Protein AF-A0A4Q3FVB2-F1 (afdb_monomer)

Structure (mmCIF, N/CA/C/O backbone):
data_AF-A0A4Q3FVB2-F1
#
_entry.id   AF-A0A4Q3FVB2-F1
#
loop_
_atom_site.group_PDB
_atom_site.id
_atom_site.type_symbol
_atom_site.label_atom_id
_atom_site.label_alt_id
_atom_site.label_comp_id
_atom_site.label_asym_id
_atom_site.label_entity_id
_atom_site.label_seq_id
_atom_site.pdbx_PDB_ins_code
_atom_site.Cartn_x
_atom_site.Cartn_y
_atom_site.Cartn_z
_atom_site.occupancy
_atom_site.B_iso_or_equiv
_atom_site.auth_seq_id
_atom_site.auth_comp_id
_atom_site.auth_asym_id
_atom_site.auth_atom_id
_atom_site.pdbx_PDB_model_num
ATOM 1 N N . ARG A 1 1 ? -1.971 10.014 10.473 1.00 87.38 1 ARG A N 1
ATOM 2 C CA . ARG A 1 1 ? -1.182 8.862 9.950 1.00 87.38 1 ARG A CA 1
ATOM 3 C C . ARG A 1 1 ? -2.071 7.632 9.811 1.00 87.38 1 ARG A C 1
ATOM 5 O O . ARG A 1 1 ? -2.298 7.239 8.682 1.00 87.38 1 ARG A O 1
ATOM 12 N N . TYR A 1 2 ? -2.603 7.095 10.916 1.00 94.62 2 TYR A N 1
ATOM 13 C CA . TYR A 1 2 ? -3.485 5.915 10.933 1.00 94.62 2 TYR A CA 1
ATOM 14 C C . TYR A 1 2 ? -4.819 6.157 10.202 1.00 94.62 2 TYR A C 1
ATOM 16 O O . TYR A 1 2 ? -5.111 5.459 9.239 1.00 94.62 2 TYR A O 1
ATOM 24 N N . SER A 1 3 ? -5.511 7.254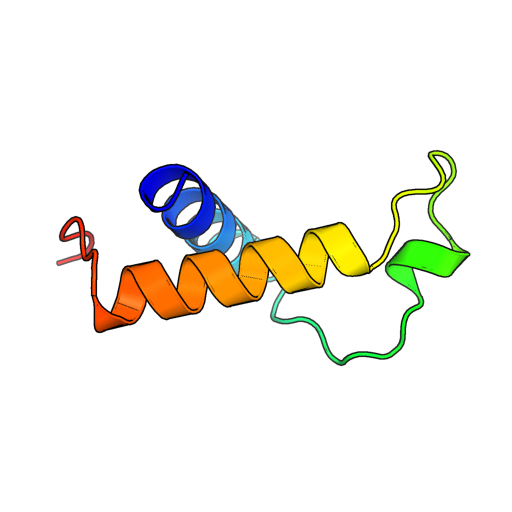 10.518 1.00 93.44 3 SER A N 1
ATOM 25 C CA . SER A 1 3 ? -6.712 7.699 9.790 1.00 93.44 3 SER A CA 1
ATOM 26 C C . SER A 1 3 ? -6.477 7.888 8.285 1.00 93.44 3 SER A C 1
ATOM 28 O O . SER A 1 3 ? -7.228 7.405 7.446 1.00 93.44 3 SER A O 1
ATOM 30 N N . ARG A 1 4 ? -5.349 8.511 7.915 1.00 94.56 4 ARG A N 1
ATOM 31 C CA . ARG A 1 4 ? -4.938 8.671 6.510 1.00 94.56 4 ARG A CA 1
ATOM 32 C C . ARG A 1 4 ? -4.826 7.328 5.779 1.00 94.56 4 ARG A C 1
ATOM 34 O O . ARG A 1 4 ? -5.268 7.251 4.641 1.00 94.56 4 ARG A O 1
ATOM 41 N N . VAL A 1 5 ? -4.200 6.308 6.375 1.00 95.25 5 VAL A N 1
ATOM 42 C CA . VAL A 1 5 ? -4.040 5.008 5.696 1.00 95.25 5 VAL A CA 1
ATOM 43 C C . VAL A 1 5 ? -5.340 4.209 5.652 1.00 95.25 5 VAL A C 1
ATOM 45 O O . VAL A 1 5 ? -5.552 3.508 4.673 1.00 95.25 5 VAL A O 1
ATOM 48 N N . GLN A 1 6 ? -6.235 4.365 6.633 1.00 94.00 6 GLN A N 1
ATOM 49 C CA . GLN A 1 6 ? -7.593 3.815 6.552 1.00 94.00 6 GLN A CA 1
ATOM 50 C C . GLN A 1 6 ? -8.357 4.423 5.368 1.00 94.00 6 GLN A C 1
ATOM 52 O O . GLN A 1 6 ? -8.877 3.681 4.543 1.00 94.00 6 GLN A O 1
ATOM 57 N N . ASN A 1 7 ? -8.322 5.753 5.217 1.00 95.00 7 ASN A N 1
ATOM 58 C CA . ASN A 1 7 ? -8.959 6.440 4.088 1.00 95.00 7 ASN A CA 1
ATOM 59 C C . ASN A 1 7 ? -8.334 6.057 2.740 1.00 95.00 7 ASN A C 1
ATOM 61 O O . ASN A 1 7 ? -9.044 5.915 1.750 1.00 95.00 7 ASN A O 1
ATOM 65 N N . MET A 1 8 ? -7.009 5.876 2.689 1.00 94.81 8 MET A N 1
ATOM 66 C CA . MET A 1 8 ? -6.346 5.391 1.475 1.00 94.81 8 MET A CA 1
ATOM 67 C C . MET A 1 8 ? -6.835 4.001 1.075 1.00 94.81 8 MET A C 1
ATOM 69 O O . MET A 1 8 ? -7.142 3.799 -0.092 1.00 94.81 8 MET A O 1
ATOM 73 N N . VAL A 1 9 ? -6.910 3.060 2.020 1.00 94.50 9 VAL A N 1
ATOM 74 C CA . VAL A 1 9 ? -7.361 1.692 1.726 1.00 94.50 9 VAL A CA 1
ATOM 75 C C . VAL A 1 9 ? -8.839 1.676 1.341 1.00 94.50 9 VAL A C 1
ATOM 77 O O . VAL A 1 9 ? -9.184 1.043 0.353 1.00 94.50 9 VAL A O 1
ATOM 80 N N . ALA A 1 10 ? -9.690 2.450 2.021 1.00 94.38 10 ALA A N 1
ATOM 81 C CA . ALA A 1 10 ? -11.097 2.585 1.641 1.00 94.38 10 ALA A CA 1
ATOM 82 C C . ALA A 1 10 ? -11.266 3.095 0.197 1.00 94.38 10 ALA A C 1
ATOM 84 O O . ALA A 1 10 ? -12.119 2.603 -0.540 1.00 94.38 10 ALA A O 1
ATOM 85 N N . GLN A 1 11 ? -10.424 4.044 -0.231 1.00 96.25 11 GLN A N 1
ATOM 86 C CA . GLN A 1 11 ? -10.412 4.504 -1.619 1.00 96.25 11 GLN A CA 1
ATOM 87 C C . GLN A 1 11 ? -9.877 3.434 -2.583 1.00 96.25 11 GLN A C 1
ATOM 89 O O . GLN A 1 11 ? -10.436 3.245 -3.655 1.00 96.25 11 GLN A O 1
ATOM 94 N N . MET A 1 12 ? -8.827 2.698 -2.210 1.00 95.25 12 MET A N 1
ATOM 95 C CA . MET A 1 12 ? -8.306 1.595 -3.029 1.00 95.25 12 MET A CA 1
ATOM 96 C C . MET A 1 12 ? -9.351 0.494 -3.243 1.00 95.25 12 MET A C 1
ATOM 98 O O . MET A 1 12 ? -9.438 -0.054 -4.341 1.00 95.25 12 MET A O 1
ATOM 102 N N . ASP A 1 13 ? -10.141 0.181 -2.215 1.00 94.81 13 ASP A N 1
ATOM 103 C CA . ASP A 1 13 ? -11.224 -0.799 -2.291 1.00 94.81 13 ASP A CA 1
ATOM 104 C C . ASP A 1 13 ? -12.372 -0.293 -3.178 1.00 94.81 13 ASP A C 1
ATOM 106 O O . ASP A 1 13 ? -12.888 -1.055 -3.996 1.00 94.81 13 ASP A O 1
ATOM 110 N N . SER A 1 14 ? -1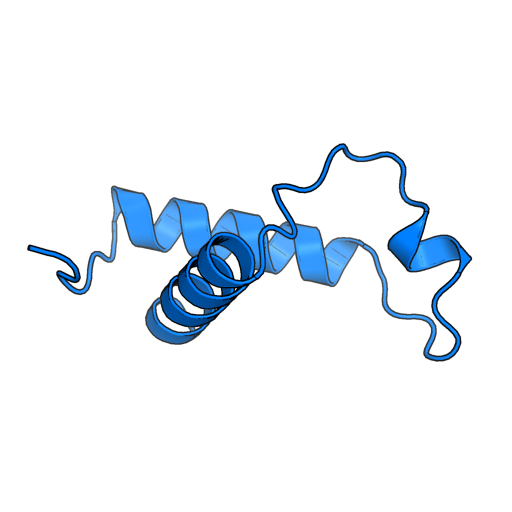2.738 0.994 -3.078 1.00 96.81 14 SER A N 1
ATOM 111 C CA . SER A 1 14 ? -13.779 1.594 -3.928 1.00 96.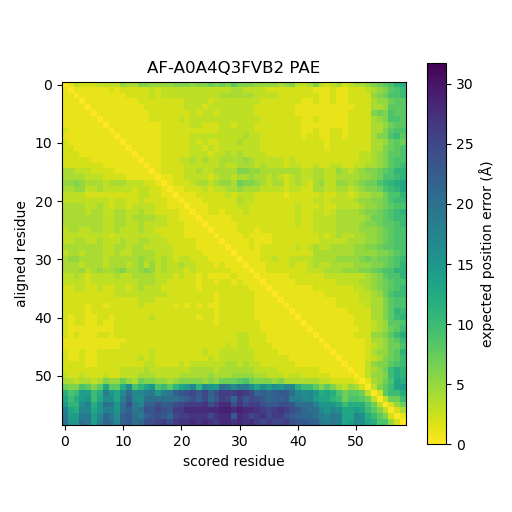81 14 SER A CA 1
ATOM 112 C C . SER A 1 14 ? -13.372 1.667 -5.405 1.00 96.81 14 SER A C 1
ATOM 114 O O . SER A 1 14 ? -14.216 1.506 -6.286 1.00 96.81 14 SER A O 1
ATOM 116 N N . GLU A 1 15 ? -12.077 1.849 -5.676 1.00 97.06 15 GLU A N 1
ATOM 117 C CA . GLU A 1 15 ? -11.491 1.851 -7.022 1.00 97.06 15 GLU A CA 1
ATOM 118 C C . GLU A 1 15 ? -11.117 0.444 -7.525 1.00 97.06 15 GLU A C 1
ATOM 120 O O . GLU A 1 15 ? -10.763 0.278 -8.693 1.00 97.06 15 GLU A O 1
ATOM 125 N N . GLY A 1 16 ? -11.200 -0.584 -6.674 1.00 96.06 16 GLY A N 1
ATOM 126 C CA . GLY A 1 16 ? -10.890 -1.968 -7.036 1.00 96.06 16 GLY A CA 1
ATOM 127 C C . GLY A 1 16 ? -9.402 -2.246 -7.279 1.00 96.06 16 GLY A C 1
ATOM 128 O O . GLY A 1 16 ? -9.064 -3.194 -7.985 1.00 96.06 16 GLY A O 1
ATOM 129 N N . PHE A 1 17 ? -8.497 -1.448 -6.704 1.00 92.06 17 PHE A N 1
ATOM 130 C CA . PHE A 1 17 ? -7.044 -1.606 -6.881 1.00 92.06 17 PHE A CA 1
ATOM 131 C C . PHE A 1 17 ? -6.488 -2.874 -6.226 1.00 92.06 17 PHE A C 1
ATOM 133 O O . PHE A 1 17 ? -5.451 -3.390 -6.647 1.00 92.06 17 PHE A O 1
ATOM 140 N N . GLY A 1 18 ? -7.177 -3.390 -5.208 1.00 88.50 18 GLY A N 1
ATOM 141 C CA . GLY A 1 18 ? -6.755 -4.572 -4.470 1.00 88.50 18 GLY A CA 1
ATOM 142 C C . GLY A 1 18 ? -5.506 -4.345 -3.613 1.00 88.50 18 GLY A C 1
ATOM 143 O O . GLY A 1 18 ? -5.094 -3.220 -3.324 1.00 88.50 18 GLY A O 1
ATOM 144 N N . ASN A 1 19 ? -4.911 -5.453 -3.169 1.00 90.81 19 ASN A N 1
ATOM 145 C CA . ASN A 1 19 ? -3.800 -5.458 -2.218 1.00 90.81 19 ASN A CA 1
ATOM 146 C C . ASN A 1 19 ? -2.456 -5.755 -2.895 1.00 90.81 19 ASN A C 1
ATOM 148 O O . ASN A 1 19 ? -2.384 -6.452 -3.905 1.00 90.81 19 ASN A O 1
ATOM 152 N N . CYS A 1 20 ? -1.367 -5.282 -2.283 1.00 94.00 20 CYS A N 1
ATOM 153 C CA . CYS A 1 20 ? -0.006 -5.589 -2.726 1.00 94.00 20 CYS A CA 1
ATOM 154 C C . CYS A 1 20 ? 0.257 -7.108 -2.729 1.00 94.00 20 CYS A C 1
ATOM 156 O O . CYS A 1 20 ? 0.098 -7.771 -1.705 1.00 94.00 20 CYS A O 1
ATOM 158 N N . THR A 1 21 ? 0.743 -7.637 -3.854 1.00 94.75 21 THR A N 1
ATOM 159 C CA . THR A 1 21 ? 1.132 -9.050 -4.038 1.00 94.75 21 THR A CA 1
ATOM 160 C C . THR A 1 21 ? 2.636 -9.298 -3.875 1.00 94.75 21 THR A C 1
ATOM 162 O O . THR A 1 21 ? 3.102 -10.417 -4.064 1.00 94.75 21 THR A O 1
ATOM 165 N N . ASN A 1 22 ? 3.412 -8.262 -3.535 1.00 94.88 22 ASN A N 1
ATOM 166 C CA . ASN A 1 22 ? 4.878 -8.287 -3.428 1.00 94.88 22 ASN A CA 1
ATOM 167 C C . ASN A 1 22 ? 5.631 -8.635 -4.729 1.00 94.88 22 ASN A C 1
ATOM 169 O O . ASN A 1 22 ? 6.777 -9.066 -4.682 1.00 94.88 22 ASN A O 1
ATOM 173 N N . THR A 1 23 ? 5.037 -8.381 -5.899 1.00 96.12 23 THR A N 1
ATOM 174 C CA . THR A 1 23 ? 5.716 -8.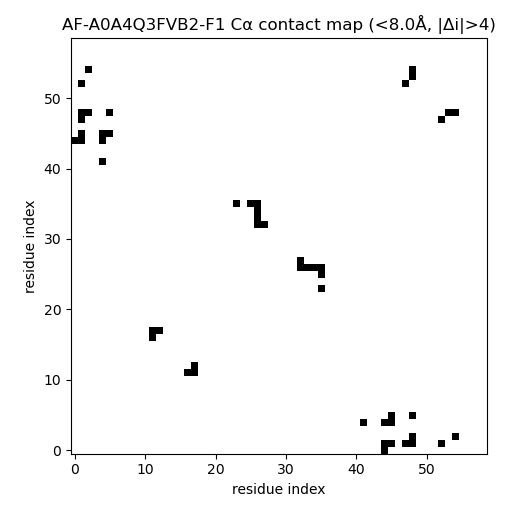525 -7.205 1.00 96.12 23 THR A CA 1
ATOM 175 C C . THR A 1 23 ? 6.783 -7.446 -7.459 1.00 96.12 23 THR A C 1
ATOM 177 O O . THR A 1 23 ? 7.617 -7.605 -8.340 1.00 96.12 23 THR A O 1
ATOM 180 N N . ALA A 1 24 ? 6.758 -6.341 -6.706 1.00 95.56 24 ALA A N 1
ATOM 181 C CA . ALA A 1 24 ? 7.666 -5.191 -6.835 1.00 95.56 24 ALA A CA 1
ATOM 182 C C . ALA A 1 24 ? 7.623 -4.430 -8.184 1.00 95.56 24 ALA A C 1
ATOM 184 O O . ALA A 1 24 ? 8.437 -3.535 -8.404 1.00 95.56 24 ALA A O 1
ATOM 185 N N . ALA A 1 25 ? 6.631 -4.698 -9.044 1.00 95.12 25 ALA A N 1
ATOM 186 C CA . ALA A 1 25 ? 6.438 -3.979 -10.310 1.00 95.12 25 ALA A CA 1
ATOM 187 C C . ALA A 1 25 ? 6.248 -2.464 -10.108 1.00 95.12 25 ALA A C 1
ATOM 189 O O . ALA A 1 25 ? 6.823 -1.659 -10.831 1.00 95.12 25 ALA A O 1
ATOM 190 N N . CYS A 1 26 ? 5.520 -2.068 -9.059 1.00 93.75 26 CYS A N 1
ATOM 191 C CA . CYS A 1 26 ? 5.265 -0.661 -8.762 1.00 93.75 26 CYS A CA 1
ATOM 192 C C . CYS A 1 26 ? 6.535 0.152 -8.466 1.00 93.75 26 CYS A C 1
ATOM 194 O O . CYS A 1 26 ? 6.575 1.323 -8.820 1.00 93.75 26 CYS A O 1
ATOM 196 N N . GLU A 1 27 ? 7.567 -0.431 -7.848 1.00 97.38 27 GLU A N 1
ATOM 197 C CA . GLU A 1 27 ? 8.853 0.253 -7.640 1.00 97.38 27 GLU A CA 1
ATOM 198 C C . GLU A 1 27 ? 9.680 0.283 -8.932 1.00 97.38 27 GLU A C 1
ATOM 200 O O . GLU A 1 27 ? 10.279 1.311 -9.242 1.00 97.38 27 GLU A O 1
ATOM 205 N N . ALA A 1 28 ? 9.682 -0.816 -9.695 1.00 97.00 28 ALA A N 1
ATOM 206 C CA . ALA A 1 28 ? 10.444 -0.935 -10.937 1.00 97.00 28 ALA A CA 1
ATOM 207 C C . ALA A 1 28 ? 9.953 0.020 -12.039 1.00 97.00 28 ALA A C 1
ATOM 209 O O . ALA A 1 28 ? 10.759 0.550 -12.799 1.00 97.00 28 ALA A O 1
ATOM 210 N N . GLU A 1 29 ? 8.643 0.254 -12.117 1.00 97.06 29 GLU A N 1
ATOM 211 C CA . GLU A 1 29 ? 8.022 1.085 -13.155 1.00 97.06 29 GLU A CA 1
ATOM 212 C C . GLU A 1 29 ? 7.857 2.553 -12.739 1.00 97.06 29 GLU A C 1
ATOM 214 O O . GLU A 1 29 ? 7.517 3.397 -13.569 1.00 97.06 29 GLU A O 1
ATOM 219 N N . CYS A 1 30 ? 8.072 2.894 -11.463 1.00 96.44 30 CYS A N 1
ATOM 220 C CA . CYS A 1 30 ? 7.780 4.235 -10.974 1.00 96.44 30 CYS A CA 1
ATOM 221 C C . CYS A 1 30 ? 8.753 5.277 -11.559 1.00 96.44 30 CYS A C 1
ATOM 223 O O . CYS A 1 30 ? 9.919 5.312 -11.160 1.00 96.44 30 CYS A O 1
ATOM 225 N N . PRO A 1 31 ? 8.283 6.254 -12.362 1.00 97.38 31 PRO A N 1
ATOM 226 C CA . PRO A 1 31 ? 9.142 7.314 -12.904 1.00 97.38 31 PRO A CA 1
ATOM 227 C C . PRO A 1 31 ? 9.612 8.315 -11.835 1.00 97.38 31 PRO A C 1
ATOM 229 O O . PRO A 1 31 ? 10.359 9.246 -12.126 1.00 97.38 31 PRO A O 1
ATOM 232 N N . LYS A 1 32 ? 9.109 8.180 -10.603 1.00 97.31 32 LYS A N 1
ATOM 233 C CA . LYS A 1 32 ? 9.468 8.993 -9.435 1.00 97.31 32 LYS A CA 1
ATOM 234 C C . LYS A 1 32 ? 10.311 8.222 -8.422 1.00 97.31 32 LYS A C 1
ATOM 236 O O . LYS A 1 32 ? 10.516 8.726 -7.322 1.00 97.31 32 LYS A O 1
ATOM 241 N N . GLU A 1 33 ? 10.758 7.016 -8.776 1.00 96.00 33 GLU A N 1
ATOM 242 C CA . GLU A 1 33 ? 11.652 6.189 -7.958 1.00 96.00 33 GLU A CA 1
ATOM 243 C C . GLU A 1 33 ? 11.114 5.925 -6.540 1.00 96.00 33 GLU A C 1
ATOM 245 O O . GLU A 1 33 ? 11.860 5.819 -5.560 1.00 96.00 33 GLU A O 1
ATOM 250 N N . ILE A 1 34 ? 9.786 5.823 -6.414 1.00 96.69 34 ILE A N 1
ATOM 251 C CA . ILE A 1 34 ? 9.134 5.532 -5.141 1.00 96.69 34 ILE A CA 1
ATOM 252 C C . ILE A 1 34 ? 9.507 4.113 -4.720 1.00 96.69 34 ILE A C 1
ATOM 254 O O . ILE A 1 34 ? 9.178 3.136 -5.385 1.00 96.69 34 ILE A O 1
ATOM 258 N N . LYS A 1 35 ? 10.154 4.012 -3.560 1.00 97.19 35 LYS A N 1
ATOM 259 C CA . LYS A 1 35 ? 10.578 2.739 -2.975 1.00 97.19 35 LYS A CA 1
ATOM 260 C C . LYS A 1 35 ? 9.400 1.933 -2.435 1.00 97.19 35 LYS A C 1
ATOM 262 O O . LYS A 1 35 ? 8.498 2.504 -1.809 1.00 97.19 35 LYS A O 1
ATOM 267 N N . LEU A 1 36 ? 9.462 0.603 -2.559 1.00 96.75 36 LEU A N 1
ATOM 268 C CA . LEU A 1 36 ? 8.461 -0.324 -2.014 1.00 96.75 36 LEU A CA 1
ATOM 269 C C . LEU A 1 36 ? 8.304 -0.194 -0.489 1.00 96.75 36 LEU A C 1
ATOM 271 O O . LEU A 1 36 ? 7.236 -0.467 0.062 1.00 96.75 36 LEU A O 1
ATOM 275 N N . THR A 1 37 ? 9.325 0.320 0.205 1.00 96.81 37 THR A N 1
ATOM 276 C CA . THR A 1 37 ? 9.279 0.632 1.643 1.00 96.81 37 THR A CA 1
ATOM 277 C C . THR A 1 37 ? 8.158 1.608 2.016 1.00 96.81 37 THR A C 1
ATOM 279 O O . THR A 1 37 ? 7.650 1.551 3.137 1.00 96.81 37 THR A O 1
ATOM 282 N N . ASN A 1 38 ? 7.705 2.460 1.089 1.00 95.88 38 ASN A N 1
ATOM 283 C CA . ASN A 1 38 ? 6.544 3.323 1.312 1.00 95.88 38 ASN A CA 1
ATOM 284 C C . ASN A 1 38 ? 5.242 2.522 1.427 1.00 95.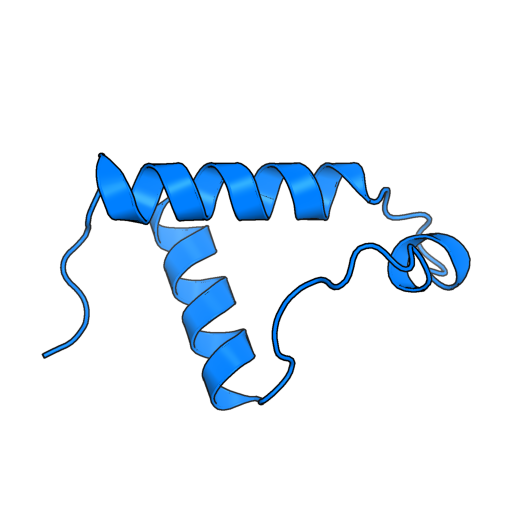88 38 ASN A C 1
ATOM 286 O O . ASN A 1 38 ? 4.439 2.807 2.318 1.00 95.88 38 ASN A O 1
ATOM 290 N N . ILE A 1 39 ? 5.062 1.506 0.577 1.00 96.00 39 ILE A N 1
ATOM 291 C CA . ILE A 1 39 ? 3.913 0.593 0.629 1.00 96.00 39 ILE A CA 1
ATOM 292 C C . ILE A 1 39 ? 4.005 -0.297 1.870 1.00 96.00 39 ILE A C 1
ATOM 294 O O . ILE A 1 39 ? 3.022 -0.445 2.591 1.00 96.00 39 ILE A O 1
ATOM 298 N N . ALA A 1 40 ? 5.197 -0.809 2.194 1.00 96.94 40 ALA A N 1
ATOM 299 C CA . ALA A 1 40 ? 5.412 -1.590 3.413 1.00 96.94 40 ALA A CA 1
ATOM 300 C C . ALA A 1 40 ? 5.045 -0.791 4.677 1.00 96.94 40 ALA A C 1
ATOM 302 O O . ALA A 1 40 ? 4.336 -1.294 5.550 1.00 96.94 40 ALA A O 1
ATOM 303 N N . ARG A 1 41 ? 5.459 0.483 4.752 1.00 97.38 41 ARG A N 1
ATOM 304 C CA . ARG A 1 41 ? 5.077 1.384 5.848 1.00 97.38 41 ARG A CA 1
ATOM 305 C C . ARG A 1 41 ? 3.567 1.616 5.893 1.00 97.38 41 ARG A C 1
ATOM 307 O O . ARG A 1 41 ? 2.992 1.552 6.973 1.00 97.38 41 ARG A O 1
ATOM 314 N N . MET A 1 42 ? 2.930 1.866 4.747 1.00 96.62 42 MET A N 1
ATOM 315 C CA . MET A 1 42 ? 1.477 2.053 4.667 1.00 96.62 42 MET A CA 1
ATOM 316 C C . MET A 1 42 ? 0.722 0.823 5.192 1.00 96.62 42 MET A C 1
ATOM 318 O O . MET A 1 42 ? -0.178 0.972 6.014 1.00 96.62 42 MET A O 1
ATOM 322 N N . ASN A 1 43 ? 1.123 -0.381 4.776 1.00 96.12 43 ASN A N 1
ATOM 323 C CA . ASN A 1 43 ? 0.514 -1.634 5.223 1.00 96.12 43 ASN A CA 1
ATOM 324 C C . ASN A 1 43 ? 0.690 -1.850 6.733 1.00 96.12 43 ASN A C 1
ATOM 326 O O . ASN A 1 43 ? -0.261 -2.229 7.413 1.00 96.12 43 ASN A O 1
ATOM 330 N N . GLY A 1 44 ? 1.879 -1.565 7.276 1.00 96.12 44 GLY A N 1
ATOM 331 C CA . GLY A 1 44 ? 2.132 -1.633 8.719 1.00 96.12 44 GLY A CA 1
ATOM 332 C C . GLY A 1 44 ? 1.289 -0.635 9.518 1.00 96.12 44 GLY A C 1
ATOM 333 O O . GLY A 1 44 ? 0.754 -0.969 10.578 1.00 96.12 44 GLY A O 1
ATOM 334 N N . ASP A 1 45 ? 1.113 0.576 8.989 1.00 96.94 45 ASP A N 1
ATOM 335 C CA . ASP A 1 45 ? 0.250 1.592 9.592 1.00 96.94 45 ASP A CA 1
ATOM 336 C C . ASP A 1 45 ? -1.215 1.172 9.564 1.00 96.94 45 ASP A C 1
ATOM 338 O O . ASP A 1 45 ? -1.918 1.375 10.551 1.00 96.94 45 ASP A O 1
ATOM 342 N N . PHE A 1 46 ? -1.670 0.577 8.460 1.00 95.50 46 PHE A N 1
ATOM 343 C CA . PHE A 1 46 ? -3.041 0.101 8.316 1.00 95.50 46 PHE A CA 1
ATOM 344 C C . PHE A 1 46 ? -3.324 -1.069 9.259 1.00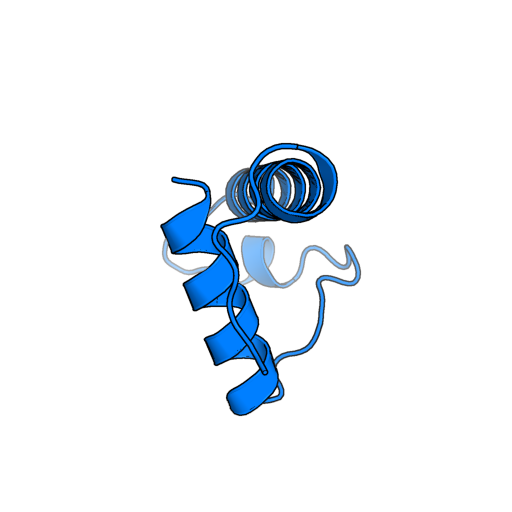 95.50 46 PHE A C 1
ATOM 346 O O . PHE A 1 46 ? -4.340 -1.072 9.948 1.00 95.50 46 PHE A O 1
ATOM 353 N N . LEU A 1 47 ? -2.384 -2.012 9.375 1.00 94.88 47 LEU A N 1
ATOM 354 C CA . LEU A 1 47 ? -2.442 -3.103 10.346 1.00 94.88 47 LEU A CA 1
ATOM 355 C C . LEU A 1 47 ? -2.547 -2.548 11.776 1.00 94.88 47 LEU A C 1
ATOM 357 O O . LEU A 1 47 ? -3.427 -2.933 12.543 1.00 94.88 47 LEU A O 1
ATOM 361 N N . THR A 1 48 ? -1.687 -1.588 12.120 1.00 95.31 48 THR A N 1
ATOM 362 C CA . THR A 1 48 ? -1.689 -0.952 13.445 1.00 95.31 48 THR A CA 1
ATOM 363 C C . THR A 1 48 ? -2.996 -0.205 13.710 1.00 95.31 48 THR A C 1
ATOM 365 O O . THR A 1 48 ? -3.531 -0.287 14.813 1.00 95.31 48 THR A O 1
ATOM 368 N N . ALA A 1 49 ? -3.530 0.500 12.709 1.00 94.56 49 ALA A N 1
ATOM 369 C CA . ALA A 1 49 ? -4.824 1.167 12.798 1.00 94.56 49 ALA A CA 1
ATOM 370 C C . ALA A 1 49 ? -5.940 0.152 13.077 1.00 94.56 49 ALA A C 1
ATOM 372 O O . ALA A 1 49 ? -6.685 0.301 14.039 1.00 94.56 49 ALA A O 1
ATOM 373 N N . LYS A 1 50 ? -5.982 -0.942 12.312 1.00 90.88 50 LYS A N 1
ATOM 374 C CA . LYS A 1 50 ? -7.013 -1.975 12.429 1.00 90.88 50 LYS A CA 1
ATOM 375 C C . LYS A 1 50 ? -7.032 -2.675 13.792 1.00 90.88 50 LYS A C 1
ATOM 377 O O . LYS A 1 50 ? -8.111 -3.012 14.264 1.00 90.88 50 LYS A O 1
ATOM 382 N N . PHE A 1 51 ? -5.873 -2.900 14.414 1.00 91.69 51 PHE A N 1
ATOM 383 C CA . PHE A 1 51 ? -5.793 -3.648 15.679 1.00 91.69 51 PHE A CA 1
ATOM 384 C C . PHE A 1 51 ? -5.677 -2.788 16.937 1.00 91.69 51 PHE A C 1
ATOM 386 O O . PHE A 1 51 ? -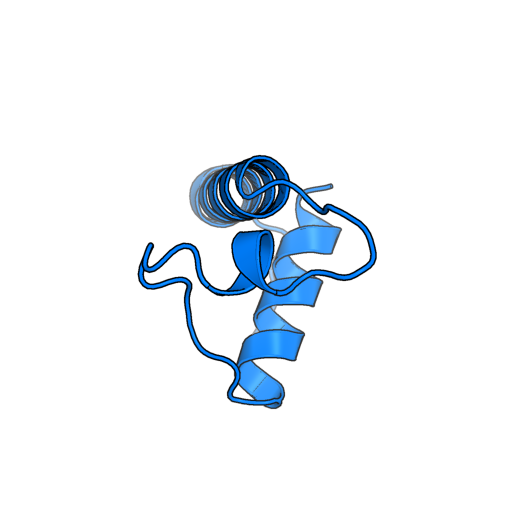6.080 -3.237 18.005 1.00 91.69 51 PHE A O 1
ATOM 393 N N . PHE A 1 52 ? -5.111 -1.583 16.844 1.00 89.75 52 PHE A N 1
ATOM 394 C CA . PHE A 1 52 ? -4.759 -0.793 18.030 1.00 89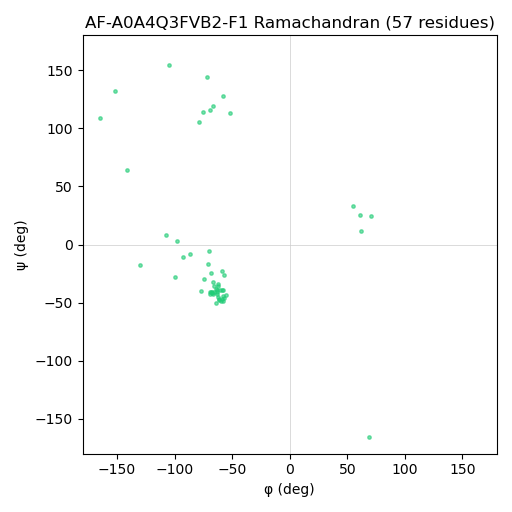.75 52 PHE A CA 1
ATOM 395 C C . PHE A 1 52 ? -5.252 0.653 17.994 1.00 89.75 52 PHE A C 1
ATOM 397 O O . PHE A 1 52 ? -5.254 1.315 19.030 1.00 89.75 52 PHE A O 1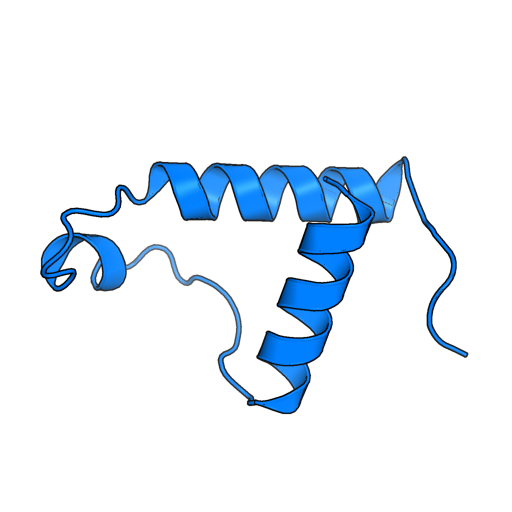
ATOM 404 N N . LYS A 1 53 ? -5.608 1.183 16.819 1.00 75.69 53 LYS A N 1
ATOM 405 C CA . LYS A 1 53 ? -5.992 2.589 16.634 1.00 75.69 53 LYS A CA 1
ATOM 406 C C . LYS A 1 53 ? -7.147 2.686 15.643 1.00 75.69 53 LYS A C 1
ATOM 408 O O . LYS A 1 53 ? -6.981 3.220 14.550 1.00 75.69 53 LYS A O 1
ATOM 413 N N . SER A 1 54 ? -8.284 2.115 16.030 1.00 63.19 54 SER A N 1
ATOM 414 C CA . SER A 1 54 ? -9.522 2.176 15.265 1.00 63.19 54 SER A CA 1
ATOM 415 C C . SER A 1 54 ? -10.193 3.531 15.490 1.00 63.19 54 SER A C 1
ATOM 417 O O . SER A 1 54 ? -10.777 3.764 16.547 1.00 63.19 54 SER A O 1
ATOM 419 N N . GLU A 1 55 ? -10.124 4.428 14.508 1.00 64.88 55 GLU A N 1
ATOM 420 C CA . GLU A 1 55 ? -11.241 5.353 14.296 1.00 64.88 55 GLU A CA 1
ATOM 421 C C . GLU A 1 55 ? -12.342 4.525 13.627 1.00 64.88 55 GLU A C 1
ATOM 423 O O . GLU A 1 55 ? -12.130 3.963 12.551 1.00 64.88 55 GLU A O 1
ATOM 428 N N . GLU A 1 56 ? -13.458 4.340 14.329 1.00 64.81 56 GLU A N 1
ATOM 429 C CA . GLU A 1 56 ? -14.663 3.686 13.822 1.00 64.81 56 GLU A CA 1
ATOM 430 C C . GLU A 1 56 ? -15.093 4.321 12.490 1.00 64.81 56 GLU A C 1
ATOM 432 O O . GLU A 1 56 ? -15.495 5.479 12.444 1.00 64.81 56 GLU A O 1
ATOM 437 N N . ALA A 1 57 ? -15.011 3.556 11.404 1.00 53.06 57 ALA A N 1
ATOM 438 C CA . ALA A 1 57 ? -15.698 3.795 10.137 1.00 53.06 57 ALA A CA 1
ATOM 439 C C . ALA A 1 57 ? -15.600 2.463 9.370 1.00 53.06 57 ALA A C 1
ATOM 441 O O . ALA A 1 57 ? -14.505 2.033 9.027 1.00 53.06 57 ALA A O 1
ATOM 442 N N . HIS A 1 58 ? -16.647 1.668 9.178 1.00 46.53 58 HIS A N 1
ATOM 443 C CA . HIS A 1 58 ? -17.982 2.035 8.740 1.00 46.53 58 HIS A CA 1
ATOM 444 C C . HIS A 1 58 ? -19.017 1.044 9.295 1.00 46.53 58 HIS A C 1
ATOM 446 O O . HIS A 1 58 ? -18.826 -0.172 9.207 1.00 46.53 58 HIS A O 1
ATOM 452 N N . ALA A 1 59 ? -20.089 1.599 9.863 1.00 37.94 59 ALA A N 1
ATOM 453 C CA . ALA A 1 59 ? -21.418 1.007 9.766 1.00 37.94 59 ALA A CA 1
ATOM 454 C C . ALA A 1 59 ? -21.881 1.004 8.301 1.00 37.94 59 ALA A C 1
ATOM 456 O O . ALA A 1 59 ? -21.456 1.926 7.563 1.00 37.94 59 ALA A O 1
#

Radius of gyration: 12.59 Å; Cα contacts (8 Å, |Δi|>4): 26; chains: 1; bounding box: 33×18×31 Å

Mean predicted aligned error: 4.58 Å

Solvent-accessible surface area (backbone atoms only — not comparable to full-atom values): 3693 Å² total; per-residue (Å²): 109,41,67,55,37,49,54,50,49,55,49,33,59,76,71,65,70,69,76,90,83,80,78,57,58,70,35,75,69,34,93,78,67,51,57,61,65,58,56,54,50,45,52,54,39,34,52,45,15,74,76,76,49,70,76,91,79,78,135

Foldseek 3Di:
DLVVLVVVVVVCVVVVVDADPPPCVCCVPDPVNDDCVVVVVSVVSPVCCVPPNDPDDDD

Sequence (59 aa):
RYSRVQNMVAQMDSEGFGNCTNTAACEAECPKEIKLTNIARMNGDFLTAKFFKSEEAHA

pLDDT: mean 90.62, std 12.82, range [37.94, 97.38]

Secondary structure (DSSP, 8-state):
-HHHHHHHHHHHHHTT-----S--HHHHS-TT---THHHHHHHHHHHHHHHH-------